Protein AF-A0A7V9LPN8-F1 (afdb_monomer)

Sequence (68 aa):
MKNRPRLAMVQHVDGFGTRSQKLATYRTVERSDKFHMGFKLFYDEDTDIFKPHGVLRIRPRADFVSYQ

Nearest PDB structures (foldseek):
  3t1o-assembly2_B  TM=4.234E-01  e=2.037E+00  Thermus thermophilus HB8
  3t1t-assembly4_D  TM=4.220E-01  e=4.849E+00  Thermus thermophilus HB8
  5ymx-assembly2_B  TM=4.532E-01  e=7.237E+00  Myxococcus xanthus DK 1622
  6izw-assembly1_A  TM=4.082E-01  e=6.333E+00  Myxococcus xanthus DK 1622

Solvent-accessible surface area (backbone atoms only — not comparable to full-atom values): 4336 Å² total; per-residue (Å²): 130,83,89,56,89,95,62,88,54,67,49,69,66,89,74,76,37,43,61,66,56,52,53,49,51,55,62,74,70,60,48,72,93,81,26,45,33,35,44,63,45,38,74,86,62,21,46,79,61,79,51,72,77,55,52,75,67,40,80,79,63,57,78,42,75,50,78,88

Secondary structure (DSSP, 8-state):
----TTPPPEE-----SBHHHHHHHHHHT--TTTSEEEEEE-TTTSBT---HHHHTT-SSPPSEEEE-

Radius of gyration: 12.5 Å; Cα contacts (8 Å, |Δi|>4): 87; chains: 1; bounding box: 30×24×34 Å

Mean predicted aligned error: 2.78 Å

Structure (mmCIF, N/CA/C/O backbone):
data_AF-A0A7V9LPN8-F1
#
_entry.id   AF-A0A7V9LPN8-F1
#
loop_
_atom_site.group_PDB
_atom_site.id
_atom_site.type_symbol
_atom_site.label_atom_id
_atom_site.label_alt_id
_atom_site.label_comp_id
_atom_site.label_asym_id
_atom_site.label_entity_id
_atom_site.label_seq_id
_atom_site.pdbx_PDB_ins_code
_atom_site.Cartn_x
_atom_site.Cartn_y
_atom_site.Cartn_z
_atom_site.occupancy
_atom_site.B_iso_or_equiv
_atom_site.auth_seq_id
_atom_site.auth_comp_id
_atom_site.auth_asym_id
_atom_site.auth_atom_id
_atom_site.pdbx_PDB_model_num
ATOM 1 N N . MET A 1 1 ? -10.641 12.054 17.999 1.00 68.62 1 MET A N 1
ATOM 2 C CA . MET A 1 1 ? -11.769 11.984 17.041 1.00 68.62 1 MET A CA 1
ATOM 3 C C . MET A 1 1 ? -13.048 11.714 17.811 1.00 68.62 1 MET A C 1
ATOM 5 O O . MET A 1 1 ? -12.989 11.002 18.804 1.00 68.62 1 MET A O 1
ATOM 9 N N . LYS A 1 2 ? -14.180 12.300 17.403 1.00 79.88 2 LYS A N 1
ATOM 10 C CA . LYS A 1 2 ? -15.479 12.010 18.030 1.00 79.88 2 LYS A CA 1
ATOM 11 C C . LYS A 1 2 ? -15.834 10.544 17.771 1.00 79.88 2 LYS A C 1
ATOM 13 O O . LYS A 1 2 ? -15.726 10.108 16.629 1.00 79.88 2 LYS A O 1
ATOM 18 N N . ASN A 1 3 ? -16.244 9.806 18.801 1.00 81.12 3 ASN A N 1
ATOM 19 C CA . ASN A 1 3 ? -16.673 8.418 18.645 1.00 81.12 3 ASN A CA 1
ATOM 20 C C . ASN A 1 3 ? -17.913 8.361 17.732 1.00 81.12 3 ASN A C 1
ATOM 22 O O . ASN A 1 3 ? -18.898 9.062 17.983 1.00 81.12 3 ASN A O 1
ATOM 26 N N . ARG A 1 4 ? -17.846 7.575 16.652 1.00 86.81 4 ARG A N 1
ATOM 27 C CA . ARG A 1 4 ? -18.935 7.387 15.681 1.00 86.81 4 ARG A CA 1
ATOM 28 C C . ARG A 1 4 ? -19.290 5.901 15.631 1.00 86.81 4 ARG A C 1
ATOM 30 O O . ARG A 1 4 ? -18.750 5.180 14.794 1.00 86.81 4 ARG A O 1
ATOM 37 N N . PRO A 1 5 ? -20.160 5.422 16.535 1.00 87.62 5 PRO A N 1
ATOM 38 C CA . PRO A 1 5 ? -20.499 4.008 16.579 1.00 87.62 5 PRO A CA 1
ATOM 39 C C . PRO A 1 5 ? -21.109 3.564 15.242 1.00 87.62 5 PRO A C 1
ATOM 41 O O . PRO A 1 5 ? -21.964 4.258 14.689 1.00 87.62 5 PRO A O 1
ATOM 44 N N . ARG A 1 6 ? -20.683 2.388 14.758 1.00 91.62 6 ARG A N 1
ATOM 45 C CA . ARG A 1 6 ? -21.067 1.760 13.473 1.00 91.62 6 ARG A CA 1
ATOM 46 C C . ARG A 1 6 ? -20.475 2.383 12.198 1.00 91.62 6 ARG A C 1
ATOM 48 O O . ARG A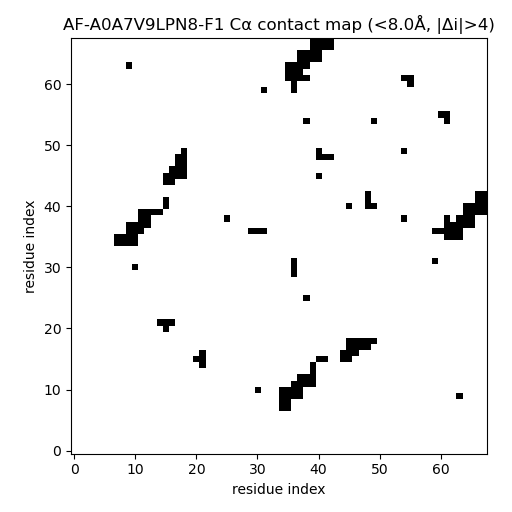 1 6 ? -20.858 1.960 11.113 1.00 91.62 6 ARG A O 1
ATOM 55 N N . LEU A 1 7 ? -19.553 3.345 12.293 1.00 93.75 7 LEU A N 1
ATOM 56 C CA . LEU A 1 7 ? -18.822 3.846 11.124 1.00 93.75 7 LEU A CA 1
ATOM 57 C C . LEU A 1 7 ? -17.420 3.231 11.059 1.00 93.75 7 LEU A C 1
ATOM 59 O O . LEU A 1 7 ? -16.631 3.405 11.986 1.00 93.75 7 LEU A O 1
ATOM 63 N N . ALA A 1 8 ? -17.093 2.582 9.942 1.00 93.56 8 ALA A N 1
ATOM 64 C CA . ALA A 1 8 ? -15.718 2.209 9.629 1.00 93.56 8 ALA A CA 1
ATOM 65 C C . ALA A 1 8 ? -14.997 3.412 9.010 1.00 93.56 8 ALA A C 1
ATOM 67 O O . ALA A 1 8 ? -15.433 3.954 7.994 1.00 93.56 8 ALA A O 1
ATOM 68 N N . MET A 1 9 ? -13.900 3.842 9.629 1.00 95.31 9 MET A N 1
ATOM 69 C CA . MET A 1 9 ? -13.037 4.888 9.083 1.00 95.31 9 MET A CA 1
ATOM 70 C C . MET A 1 9 ? -11.788 4.239 8.492 1.00 95.31 9 MET A C 1
ATOM 72 O O . MET A 1 9 ? -11.063 3.545 9.205 1.00 95.31 9 MET A O 1
ATOM 76 N N . VAL A 1 10 ? -11.554 4.466 7.198 1.00 96.81 10 VAL A N 1
ATOM 77 C CA . VAL A 1 10 ? -10.426 3.902 6.448 1.00 96.81 10 VAL A CA 1
ATOM 78 C C . VAL A 1 10 ? -9.435 5.012 6.118 1.00 96.81 10 VAL A C 1
ATOM 80 O O . VAL A 1 10 ? -9.822 6.042 5.566 1.00 96.81 10 VAL A O 1
ATOM 83 N N . GLN A 1 11 ? -8.155 4.797 6.416 1.00 96.94 11 GLN A N 1
ATOM 84 C CA . GLN A 1 11 ? -7.085 5.626 5.881 1.00 96.94 11 GLN A CA 1
ATOM 85 C C . GLN A 1 11 ? -6.679 5.085 4.513 1.00 96.94 11 GLN A C 1
ATOM 87 O O . GLN A 1 11 ? -6.130 3.992 4.401 1.00 96.94 11 GLN A O 1
ATOM 92 N N . HIS A 1 12 ? -6.952 5.863 3.474 1.00 96.56 12 HIS A N 1
ATOM 93 C CA . HIS A 1 12 ? -6.692 5.498 2.092 1.00 96.56 12 HIS A CA 1
ATOM 94 C C . HIS A 1 12 ? -5.948 6.652 1.425 1.00 96.56 12 HIS A C 1
ATOM 96 O O . HIS A 1 12 ? -6.497 7.743 1.284 1.00 96.56 12 HIS A O 1
ATOM 102 N N . VAL A 1 13 ? -4.667 6.436 1.130 1.00 95.19 13 VAL A N 1
ATOM 103 C CA . VAL A 1 13 ? -3.746 7.482 0.670 1.00 95.19 13 VAL A CA 1
ATOM 104 C C . VAL A 1 13 ? -3.401 7.236 -0.792 1.00 95.19 13 VAL A C 1
ATOM 106 O O . VAL A 1 13 ? -3.066 6.114 -1.172 1.00 95.19 13 VAL A O 1
ATOM 109 N N . ASP A 1 14 ? -3.474 8.296 -1.591 1.00 94.94 14 ASP A N 1
ATOM 110 C CA . ASP A 1 14 ? -3.091 8.264 -2.997 1.00 94.94 14 ASP A CA 1
ATOM 111 C C . ASP A 1 14 ? -1.568 8.307 -3.164 1.00 94.94 14 ASP A C 1
ATOM 113 O O . ASP A 1 14 ? -0.834 8.873 -2.352 1.00 94.94 14 ASP A O 1
ATOM 117 N N . GLY A 1 15 ? -1.098 7.698 -4.249 1.00 93.25 15 GLY A N 1
ATOM 118 C CA . GLY A 1 15 ? 0.312 7.614 -4.603 1.00 93.25 15 GLY A CA 1
ATOM 119 C C . GLY A 1 15 ? 0.574 6.388 -5.468 1.00 93.25 15 GLY A C 1
ATOM 120 O O . GLY A 1 15 ? 0.091 5.291 -5.166 1.00 93.25 15 GLY A O 1
ATOM 121 N N . PHE A 1 16 ? 1.338 6.574 -6.536 1.00 97.00 16 PHE A N 1
ATOM 122 C CA . PHE A 1 16 ? 1.715 5.526 -7.480 1.00 97.00 16 PHE A CA 1
ATOM 123 C C . PHE A 1 16 ? 3.228 5.292 -7.476 1.00 97.00 16 PHE A C 1
ATOM 125 O O . PHE A 1 16 ? 3.997 6.088 -6.927 1.00 97.00 16 PHE A O 1
ATOM 132 N N . GLY A 1 17 ? 3.656 4.184 -8.072 1.00 97.81 17 GLY A N 1
ATOM 133 C CA . GLY A 1 17 ? 5.063 3.899 -8.326 1.00 97.81 17 GLY A CA 1
ATOM 134 C C . GLY A 1 17 ? 5.384 2.414 -8.260 1.00 97.81 17 GLY A C 1
ATOM 135 O O . GLY A 1 17 ? 4.544 1.548 -8.496 1.00 97.81 17 GLY A O 1
ATOM 136 N N . THR A 1 18 ? 6.631 2.105 -7.931 1.00 98.44 18 THR A N 1
ATOM 137 C CA . THR A 1 18 ? 7.083 0.722 -7.751 1.00 98.44 18 THR A CA 1
ATOM 138 C C . THR A 1 18 ? 6.498 0.105 -6.480 1.00 98.44 18 THR A C 1
ATOM 140 O O . THR A 1 18 ? 6.209 0.795 -5.498 1.00 98.44 18 THR A O 1
ATOM 143 N N . ARG A 1 19 ? 6.417 -1.230 -6.429 1.00 97.62 19 ARG A N 1
ATOM 144 C CA . ARG A 1 19 ? 5.993 -1.968 -5.224 1.00 97.62 19 ARG A CA 1
ATOM 145 C C . ARG A 1 19 ? 6.723 -1.537 -3.945 1.00 97.62 19 ARG A C 1
ATOM 147 O O . ARG A 1 19 ? 6.099 -1.474 -2.887 1.00 97.62 19 ARG A O 1
ATOM 154 N N . SER A 1 20 ? 8.024 -1.243 -4.022 1.00 98.12 20 SER A N 1
ATOM 155 C CA . SER A 1 20 ? 8.817 -0.803 -2.867 1.00 98.12 20 SER A CA 1
ATOM 156 C C . SER A 1 20 ? 8.418 0.595 -2.396 1.00 98.12 20 SER A C 1
ATOM 158 O O . SER A 1 20 ? 8.240 0.785 -1.195 1.00 98.12 20 SER A O 1
A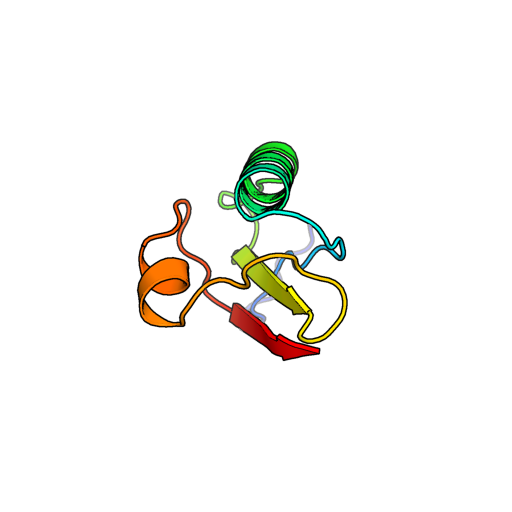TOM 160 N N . GLN A 1 21 ? 8.196 1.542 -3.313 1.00 98.19 21 GLN A N 1
ATOM 161 C CA . GLN A 1 21 ? 7.688 2.880 -2.985 1.00 98.19 21 GLN A CA 1
ATOM 162 C C . GLN A 1 21 ? 6.293 2.806 -2.360 1.00 98.19 21 GLN A C 1
ATOM 164 O O . GLN A 1 21 ? 6.049 3.434 -1.334 1.00 98.19 21 GLN A O 1
ATOM 169 N N . LYS A 1 22 ? 5.402 1.970 -2.908 1.00 97.94 22 LYS A N 1
ATOM 170 C CA . LYS A 1 22 ? 4.057 1.753 -2.351 1.00 97.94 22 LYS A CA 1
ATOM 171 C C . LYS A 1 22 ? 4.116 1.236 -0.915 1.00 97.94 22 LYS A C 1
ATOM 173 O O . LYS A 1 22 ? 3.438 1.767 -0.039 1.00 97.94 22 LYS A O 1
ATOM 178 N N . LEU A 1 23 ? 4.951 0.227 -0.658 1.00 97.81 23 LEU A N 1
ATOM 179 C CA . LEU A 1 23 ? 5.156 -0.315 0.688 1.00 97.81 23 LEU A CA 1
ATOM 180 C C . LEU A 1 23 ? 5.803 0.695 1.639 1.00 97.81 23 LEU A C 1
ATOM 182 O O . LEU A 1 23 ? 5.425 0.742 2.809 1.00 97.81 23 LEU A O 1
ATOM 186 N N . ALA A 1 24 ? 6.762 1.485 1.154 1.00 97.81 24 ALA A N 1
ATOM 187 C CA .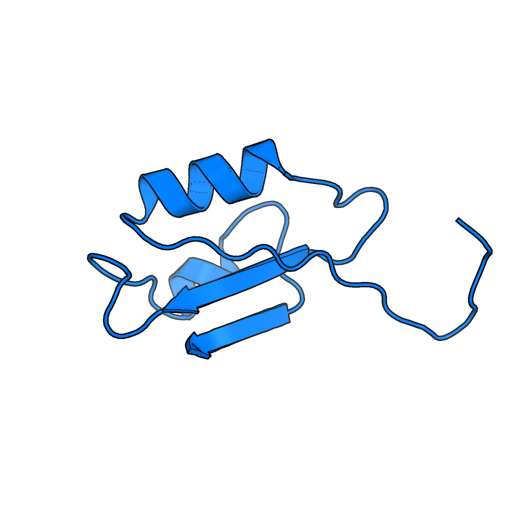 ALA A 1 24 ? 7.400 2.532 1.942 1.00 97.81 24 ALA A CA 1
ATOM 188 C C . ALA A 1 24 ? 6.368 3.579 2.375 1.00 97.81 24 ALA A C 1
ATOM 190 O O . ALA A 1 24 ? 6.198 3.786 3.573 1.00 97.81 24 ALA A O 1
ATOM 191 N N . THR A 1 25 ? 5.600 4.136 1.432 1.00 97.38 25 THR A N 1
ATOM 192 C CA . THR A 1 25 ? 4.529 5.097 1.727 1.00 97.38 25 THR A CA 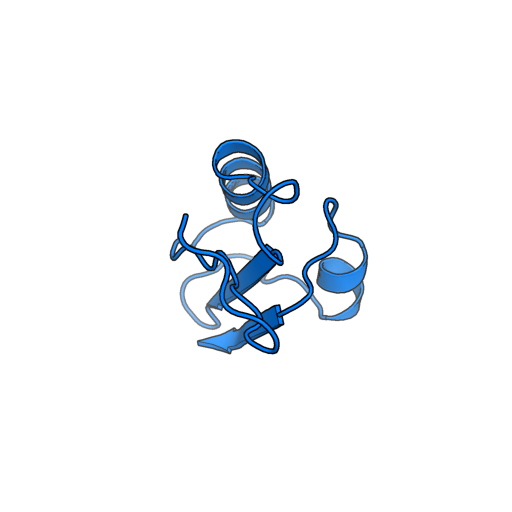1
ATOM 193 C C . THR A 1 25 ? 3.507 4.513 2.695 1.00 97.38 25 THR A C 1
ATOM 195 O O . THR A 1 25 ? 3.191 5.156 3.692 1.00 97.38 25 THR A O 1
ATOM 198 N N . TYR A 1 26 ? 3.035 3.285 2.451 1.00 97.56 26 TYR A N 1
ATOM 199 C CA . TYR A 1 26 ? 2.042 2.622 3.300 1.00 97.56 26 TYR A CA 1
ATOM 200 C C . TYR A 1 26 ? 2.490 2.507 4.765 1.00 97.56 26 TYR A C 1
ATOM 202 O O . TYR A 1 26 ? 1.693 2.756 5.665 1.00 97.56 26 TYR A O 1
ATOM 210 N N . ARG A 1 27 ? 3.773 2.201 5.004 1.00 97.06 27 ARG A N 1
ATOM 211 C CA . ARG A 1 27 ? 4.369 2.168 6.353 1.00 97.06 27 ARG A CA 1
ATOM 212 C C . ARG A 1 27 ? 4.575 3.564 6.933 1.00 97.06 27 ARG A C 1
ATOM 214 O O . ARG A 1 27 ? 4.326 3.782 8.110 1.00 97.06 27 ARG A O 1
ATOM 221 N N . THR A 1 28 ? 5.019 4.524 6.124 1.00 97.81 28 THR A N 1
ATOM 222 C CA . THR A 1 28 ? 5.252 5.903 6.578 1.00 97.81 28 THR A CA 1
ATOM 223 C C . THR A 1 28 ? 3.969 6.575 7.060 1.00 97.81 28 THR A C 1
ATOM 225 O O . THR A 1 28 ? 3.998 7.329 8.031 1.00 97.81 28 THR A O 1
ATOM 228 N N . VAL A 1 29 ? 2.845 6.314 6.392 1.00 96.50 29 VAL A N 1
ATOM 229 C CA . VAL A 1 29 ? 1.554 6.935 6.722 1.00 96.50 29 VAL A CA 1
ATOM 230 C C . VAL A 1 29 ? 0.691 6.083 7.648 1.00 96.50 29 VAL A C 1
ATOM 232 O O . VAL A 1 29 ? -0.439 6.477 7.923 1.00 96.50 29 VAL A O 1
ATOM 235 N N . GLU A 1 30 ? 1.204 4.948 8.125 1.00 97.31 30 GLU A N 1
ATOM 236 C CA . GLU A 1 30 ? 0.475 3.973 8.932 1.00 97.31 30 GLU A CA 1
ATOM 237 C C . GLU A 1 30 ? -0.179 4.596 10.175 1.00 97.31 30 GLU A C 1
ATOM 239 O O . GLU A 1 30 ? 0.456 5.290 10.974 1.00 97.31 30 GLU A O 1
ATOM 244 N N . ARG A 1 31 ? -1.474 4.310 10.350 1.00 96.94 31 ARG A N 1
ATOM 245 C CA . ARG A 1 31 ? -2.276 4.649 11.537 1.00 96.94 31 ARG A CA 1
ATOM 246 C C . ARG A 1 31 ? -3.253 3.518 11.872 1.00 96.94 31 ARG A C 1
ATOM 248 O O . ARG A 1 31 ? -4.423 3.769 12.170 1.00 96.94 31 ARG A O 1
ATOM 255 N N . SER A 1 32 ? -2.800 2.266 11.792 1.00 96.56 32 SER A N 1
ATOM 256 C CA . SER A 1 32 ? -3.656 1.090 12.028 1.00 96.56 32 SER A CA 1
ATOM 257 C C . SER A 1 32 ? -4.158 0.969 13.473 1.00 96.56 32 SER A C 1
ATOM 259 O O . SER A 1 32 ? -5.034 0.162 13.758 1.00 96.56 32 SER A O 1
ATOM 261 N N . ASP A 1 33 ? -3.622 1.777 14.391 1.00 95.38 33 ASP A N 1
ATOM 262 C CA . ASP A 1 33 ? -4.122 1.960 15.756 1.00 95.38 33 ASP A CA 1
ATOM 263 C C . ASP A 1 33 ? -5.413 2.800 15.819 1.00 95.38 33 ASP A C 1
ATOM 265 O O . ASP A 1 33 ? -6.120 2.779 16.827 1.00 95.38 33 ASP A O 1
ATOM 269 N N . LYS A 1 34 ? -5.719 3.560 14.759 1.00 94.19 34 LYS A N 1
ATOM 270 C CA . LYS A 1 34 ? -6.834 4.523 14.706 1.00 94.19 34 LYS A CA 1
ATOM 271 C C . LYS A 1 34 ? -7.806 4.275 13.562 1.00 94.19 34 LYS A C 1
ATOM 273 O O . LYS A 1 34 ? -8.979 4.623 13.695 1.00 94.19 34 LYS A O 1
ATOM 278 N N . PHE A 1 35 ? -7.329 3.727 12.449 1.00 95.50 35 PHE A N 1
ATOM 279 C CA . PHE A 1 35 ? -8.116 3.517 11.239 1.00 95.50 35 PHE A CA 1
ATOM 280 C C . PHE A 1 35 ? -7.931 2.108 10.696 1.00 95.50 35 PHE A C 1
ATOM 282 O O . PHE A 1 35 ? -6.872 1.501 10.840 1.00 95.50 35 PHE A O 1
ATOM 289 N N . HIS A 1 36 ? -8.945 1.639 9.977 1.00 96.81 36 HIS A N 1
ATOM 290 C CA . HIS A 1 36 ? -8.755 0.568 9.011 1.00 96.81 36 HIS A CA 1
ATOM 291 C C . HIS A 1 36 ? -7.783 1.031 7.929 1.00 96.81 36 HIS A C 1
ATOM 293 O O . HIS A 1 36 ? -7.811 2.196 7.517 1.00 96.81 36 HIS A O 1
ATOM 299 N N . MET A 1 37 ? -6.941 0.129 7.442 1.00 97.94 37 MET A N 1
ATOM 300 C CA . MET A 1 37 ? -5.953 0.490 6.431 1.00 97.94 37 MET A CA 1
ATOM 301 C C . MET A 1 37 ? -6.476 0.211 5.023 1.00 97.94 37 MET A C 1
ATOM 303 O O . MET A 1 37 ? -6.978 -0.877 4.735 1.00 97.94 37 MET A O 1
ATOM 307 N N . GLY A 1 38 ? -6.346 1.197 4.138 1.00 97.94 38 GLY A N 1
ATOM 308 C CA . GLY A 1 38 ? -6.644 1.083 2.717 1.00 97.94 38 GLY A CA 1
ATOM 309 C C . GLY A 1 38 ? -5.373 0.967 1.876 1.00 97.94 38 GLY A C 1
ATOM 310 O O . GLY A 1 38 ? -4.359 1.587 2.196 1.00 97.94 38 GLY A O 1
ATOM 311 N N . PHE A 1 39 ? -5.429 0.222 0.773 1.00 98.12 39 PHE A N 1
ATOM 312 C CA . PHE A 1 39 ? -4.330 0.121 -0.188 1.00 98.12 39 PHE A CA 1
ATOM 313 C C . PHE A 1 39 ? -4.829 0.396 -1.608 1.00 98.12 39 PHE A C 1
ATOM 315 O O . PHE A 1 39 ? -5.633 -0.366 -2.147 1.00 98.12 39 PHE A O 1
ATOM 322 N N . LYS A 1 40 ? -4.350 1.487 -2.211 1.00 97.56 40 LYS A N 1
ATOM 323 C CA . LYS A 1 40 ? -4.732 1.888 -3.566 1.00 97.56 40 LYS A CA 1
ATOM 324 C C . LYS A 1 40 ? -3.756 1.332 -4.583 1.00 97.56 40 LYS A C 1
ATOM 326 O O . LYS A 1 40 ? -2.547 1.419 -4.369 1.00 97.56 40 LYS A O 1
ATOM 331 N N . LEU A 1 41 ? -4.259 0.808 -5.687 1.00 97.94 41 LEU A N 1
ATOM 332 C CA . LEU A 1 41 ? -3.466 0.374 -6.831 1.00 97.94 41 LEU A CA 1
ATOM 333 C C . LEU A 1 41 ? -3.915 1.126 -8.081 1.00 97.94 41 LEU A C 1
ATOM 335 O O . LEU A 1 41 ? -5.104 1.392 -8.224 1.00 97.94 41 LEU A O 1
ATOM 339 N N . PHE A 1 42 ? -2.966 1.457 -8.946 1.00 97.94 42 PHE A N 1
ATOM 340 C CA . PHE A 1 42 ? -3.196 2.200 -10.182 1.00 97.94 42 PHE A CA 1
ATOM 341 C C . PHE A 1 42 ? -2.775 1.340 -11.375 1.00 97.94 42 PHE A C 1
ATOM 343 O O . PHE A 1 42 ? -1.635 0.874 -11.399 1.00 97.94 42 PHE A O 1
ATOM 350 N N . TYR A 1 43 ? -3.677 1.066 -12.320 1.00 97.06 43 TYR A N 1
ATOM 351 C CA . TYR A 1 43 ? -3.400 0.144 -13.430 1.00 97.06 43 TYR A CA 1
ATOM 352 C C . TYR A 1 43 ? -2.318 0.655 -14.382 1.00 97.06 43 TYR A C 1
ATOM 354 O O . TYR A 1 43 ? -1.473 -0.139 -14.800 1.00 97.06 43 TYR A O 1
ATOM 362 N N . ASP A 1 44 ? -2.335 1.951 -14.685 1.00 97.81 44 ASP A N 1
ATOM 363 C CA . ASP A 1 44 ? -1.451 2.552 -15.684 1.00 97.81 44 ASP A CA 1
ATOM 364 C C . ASP A 1 44 ? -0.204 3.189 -15.045 1.00 97.81 44 ASP A C 1
ATOM 366 O O . ASP A 1 44 ? 0.876 3.183 -15.639 1.00 97.81 44 ASP A O 1
ATOM 370 N N . GLU A 1 45 ? -0.320 3.713 -13.819 1.00 98.19 45 GLU A N 1
ATOM 371 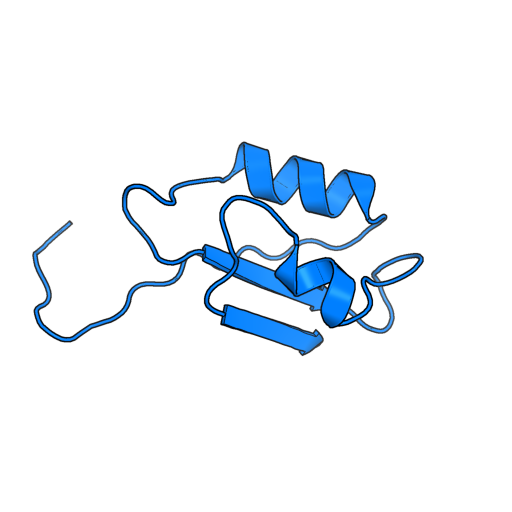C CA . GLU A 1 45 ? 0.753 4.452 -13.145 1.00 98.19 45 GLU A CA 1
ATOM 372 C C . GLU A 1 45 ? 1.627 3.602 -12.207 1.00 98.19 45 GLU A C 1
ATOM 374 O O . GLU A 1 45 ? 2.791 3.953 -11.975 1.00 98.19 4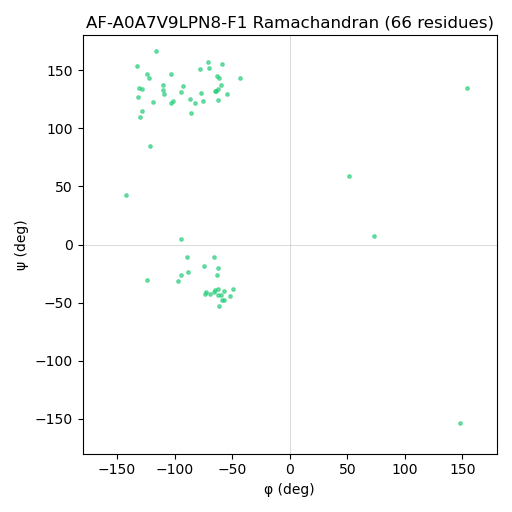5 GLU A O 1
ATOM 379 N N . ASP A 1 46 ? 1.118 2.496 -11.642 1.00 97.94 46 ASP A N 1
ATOM 380 C CA . ASP A 1 46 ? 1.962 1.609 -10.830 1.00 97.94 46 ASP A CA 1
ATOM 381 C C . ASP A 1 46 ? 2.851 0.737 -11.728 1.00 97.94 46 ASP A C 1
ATOM 383 O O . ASP A 1 46 ? 2.403 0.026 -12.626 1.00 97.94 46 ASP A O 1
ATOM 387 N N . THR A 1 47 ? 4.147 0.709 -11.423 1.00 98.19 47 THR A N 1
ATOM 388 C CA . THR A 1 47 ? 5.091 -0.174 -12.117 1.00 98.19 47 THR A CA 1
ATOM 389 C C . THR A 1 47 ? 5.111 -1.548 -11.451 1.00 98.19 47 THR A C 1
ATOM 391 O O . THR A 1 47 ? 5.381 -1.650 -10.250 1.00 98.19 47 THR A O 1
ATOM 394 N N . ASP A 1 48 ? 4.874 -2.607 -12.236 1.00 96.38 48 ASP A N 1
ATOM 395 C CA . ASP A 1 48 ? 4.744 -3.991 -11.750 1.00 96.38 48 ASP A CA 1
ATOM 396 C C . ASP A 1 48 ? 3.728 -4.080 -10.593 1.00 96.38 48 ASP A C 1
ATOM 398 O O . ASP A 1 48 ? 4.050 -4.468 -9.468 1.00 96.38 48 ASP A O 1
ATOM 402 N N . ILE A 1 49 ? 2.482 -3.676 -10.862 1.00 97.25 49 ILE A N 1
ATOM 403 C CA . ILE A 1 49 ? 1.361 -3.653 -9.908 1.00 97.25 49 ILE A CA 1
ATOM 404 C C . ILE A 1 49 ? 1.286 -4.927 -9.045 1.00 97.25 49 ILE A C 1
ATOM 406 O O . ILE A 1 49 ? 1.581 -6.044 -9.485 1.00 97.25 49 ILE A O 1
ATOM 410 N N . PHE A 1 50 ? 0.910 -4.795 -7.771 1.00 97.62 50 PHE A N 1
ATOM 411 C CA . PHE A 1 50 ? 0.711 -5.969 -6.920 1.00 97.62 50 PHE A CA 1
ATOM 412 C C . PHE A 1 50 ? -0.408 -6.866 -7.460 1.00 97.62 50 PHE A C 1
ATOM 414 O O . PHE A 1 50 ? -1.515 -6.415 -7.735 1.00 97.62 50 PHE A O 1
ATOM 421 N N . LYS A 1 51 ? -0.152 -8.178 -7.505 1.00 96.31 51 LYS A N 1
ATOM 422 C CA . LYS A 1 51 ? -1.218 -9.172 -7.682 1.00 96.31 51 LYS A CA 1
ATOM 423 C C . LYS A 1 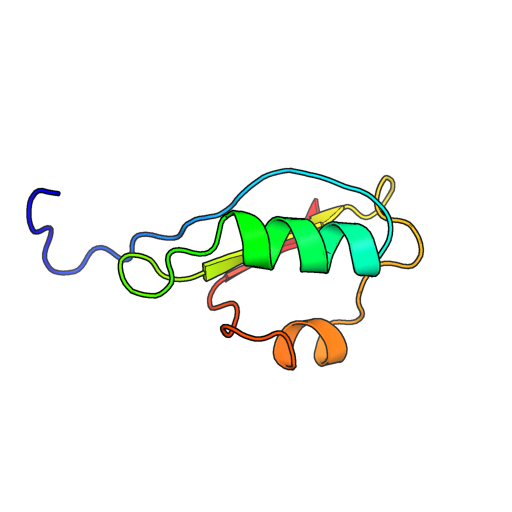51 ? -2.089 -9.234 -6.418 1.00 96.31 51 LYS A C 1
ATOM 425 O O . LYS A 1 51 ? -1.545 -9.056 -5.323 1.00 96.31 51 LYS A O 1
ATOM 430 N N . PRO A 1 52 ? -3.383 -9.601 -6.511 1.00 95.94 52 PRO A N 1
ATOM 431 C CA . PRO A 1 52 ? -4.289 -9.636 -5.356 1.00 95.94 52 PRO A CA 1
ATOM 432 C C . PRO A 1 52 ? -3.753 -10.435 -4.160 1.00 95.94 52 PRO A C 1
ATOM 434 O O . PRO A 1 52 ? -3.761 -9.962 -3.026 1.00 95.94 52 PRO A O 1
ATOM 437 N N . HIS A 1 53 ? -3.177 -11.615 -4.407 1.00 96.50 53 HIS A N 1
ATOM 438 C CA . HIS A 1 53 ? -2.575 -12.434 -3.351 1.00 96.50 53 HIS A CA 1
ATOM 439 C C . HIS A 1 53 ? -1.376 -11.755 -2.666 1.00 96.50 53 HIS A C 1
ATOM 441 O O . HIS A 1 53 ? -1.047 -12.073 -1.526 1.00 96.50 53 HIS A O 1
ATOM 447 N N . GLY A 1 54 ? -0.687 -10.852 -3.369 1.00 97.56 54 GLY A N 1
ATOM 448 C CA . GLY A 1 54 ? 0.423 -10.070 -2.842 1.00 97.56 54 GLY A CA 1
ATOM 449 C C . GLY A 1 54 ? -0.074 -8.993 -1.890 1.00 97.56 54 GLY A C 1
ATOM 450 O O 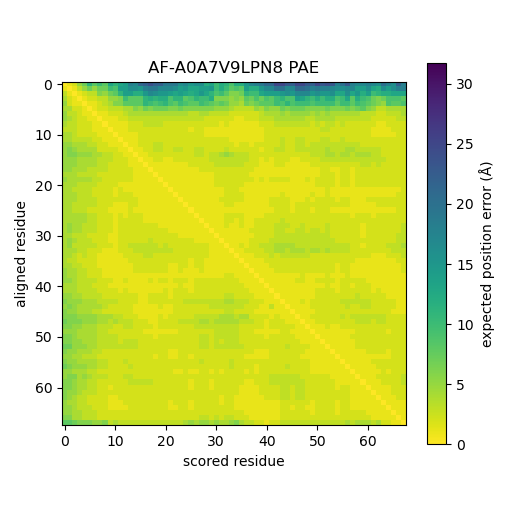. GLY A 1 54 ? 0.478 -8.861 -0.800 1.00 97.56 54 GLY A O 1
ATOM 451 N N . VAL A 1 55 ? -1.164 -8.312 -2.254 1.00 97.44 55 VAL A N 1
ATOM 452 C CA . VAL A 1 55 ? -1.812 -7.295 -1.410 1.00 97.44 55 VAL A CA 1
ATOM 453 C C . VAL A 1 55 ? -2.267 -7.891 -0.077 1.00 97.44 55 VAL A C 1
ATOM 455 O O . VAL A 1 55 ? -1.990 -7.327 0.978 1.00 97.44 55 VAL A O 1
ATOM 458 N N . LEU A 1 56 ? -2.867 -9.087 -0.090 1.00 96.00 56 LEU A N 1
ATOM 459 C CA . LEU A 1 56 ? -3.338 -9.766 1.131 1.00 96.00 56 LEU A CA 1
ATOM 460 C C . LEU A 1 56 ? -2.216 -10.109 2.135 1.00 96.00 56 LEU A C 1
ATOM 462 O O . LEU A 1 56 ? -2.479 -10.321 3.327 1.00 96.00 56 LEU A O 1
ATOM 466 N N . ARG A 1 57 ? -0.958 -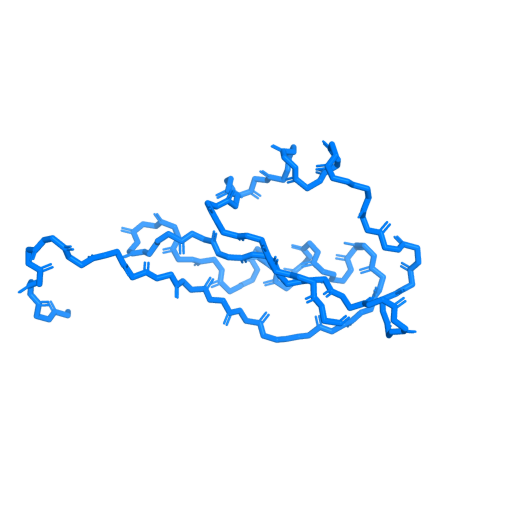10.155 1.676 1.00 97.19 57 ARG A N 1
ATOM 467 C CA . ARG A 1 57 ? 0.222 -10.406 2.521 1.00 97.19 57 ARG A CA 1
ATOM 468 C C . ARG A 1 57 ? 0.836 -9.138 3.114 1.00 97.19 57 ARG A C 1
ATOM 470 O O . ARG A 1 57 ? 1.689 -9.259 3.990 1.00 97.19 57 ARG A O 1
ATOM 477 N N . ILE A 1 58 ? 0.423 -7.949 2.675 1.00 97.12 58 ILE A N 1
ATOM 478 C CA . ILE A 1 58 ? 0.941 -6.677 3.194 1.00 97.12 58 ILE A CA 1
ATOM 479 C C . ILE A 1 58 ? 0.598 -6.544 4.689 1.00 97.12 58 ILE A C 1
ATOM 481 O O . ILE A 1 58 ? -0.437 -7.036 5.162 1.00 97.12 58 ILE A O 1
ATOM 485 N N . ARG A 1 59 ? 1.516 -5.932 5.447 1.00 96.38 59 ARG A N 1
ATOM 486 C CA . ARG A 1 59 ? 1.378 -5.655 6.882 1.00 96.38 59 ARG A CA 1
ATOM 487 C C . ARG A 1 59 ? 1.669 -4.171 7.180 1.00 96.38 59 ARG A C 1
ATOM 489 O O . ARG A 1 59 ? 2.670 -3.684 6.648 1.00 96.38 59 ARG A O 1
ATOM 496 N N . PRO A 1 60 ? 0.828 -3.491 7.991 1.00 96.25 60 PRO A N 1
ATOM 497 C CA . PRO A 1 60 ? -0.455 -3.971 8.545 1.00 96.25 60 PRO A CA 1
ATOM 498 C C . PRO A 1 60 ? -1.455 -4.376 7.448 1.00 96.25 60 PRO A C 1
ATOM 500 O O . PRO A 1 60 ? -1.304 -3.988 6.290 1.00 96.25 60 PRO A O 1
ATOM 503 N N . ARG A 1 61 ? -2.408 -5.260 7.772 1.00 96.69 61 ARG A N 1
ATOM 504 C CA . ARG A 1 61 ? -3.333 -5.814 6.768 1.00 96.69 61 ARG A CA 1
ATOM 505 C C . ARG A 1 61 ? -4.195 -4.688 6.191 1.00 96.69 61 ARG A C 1
ATOM 507 O O . ARG A 1 61 ? -4.753 -3.911 6.952 1.00 96.69 61 ARG A O 1
ATOM 514 N N . ALA A 1 62 ? -4.309 -4.632 4.866 1.00 97.06 62 ALA A N 1
ATOM 515 C CA . ALA A 1 62 ? -5.273 -3.761 4.210 1.00 97.06 62 ALA A CA 1
ATOM 516 C C . ALA A 1 62 ? -6.679 -4.369 4.337 1.00 97.06 62 ALA A C 1
ATOM 518 O O . ALA A 1 62 ? -6.904 -5.514 3.931 1.00 97.06 62 ALA A O 1
ATOM 519 N N . ASP A 1 63 ? -7.604 -3.603 4.902 1.00 97.12 63 ASP A N 1
ATOM 520 C CA . ASP A 1 63 ? -9.017 -3.964 5.048 1.00 97.12 63 ASP A CA 1
ATOM 521 C C . ASP A 1 63 ? -9.834 -3.536 3.822 1.00 97.12 63 ASP A C 1
ATOM 523 O O . ASP A 1 63 ? -10.875 -4.118 3.523 1.00 97.12 63 ASP A O 1
ATOM 527 N N . PHE A 1 64 ? -9.341 -2.534 3.090 1.00 97.50 64 PHE A N 1
ATOM 528 C CA . PHE A 1 64 ? -9.937 -2.027 1.861 1.00 97.50 64 PHE A CA 1
ATOM 529 C C . PHE A 1 64 ? -8.874 -1.920 0.766 1.00 97.50 64 PHE A C 1
ATOM 531 O O . PHE A 1 64 ? -7.774 -1.421 0.998 1.00 97.50 64 PHE A O 1
ATOM 538 N N . VAL A 1 65 ? -9.200 -2.380 -0.439 1.00 97.69 65 VAL A N 1
ATOM 539 C CA . VAL A 1 65 ? -8.323 -2.284 -1.608 1.00 97.69 65 VAL A CA 1
ATOM 540 C C . VAL A 1 65 ? -9.152 -1.747 -2.757 1.00 97.69 65 VAL A C 1
ATOM 542 O O . VAL A 1 65 ? -10.201 -2.311 -3.065 1.00 97.69 65 VAL A O 1
ATOM 545 N N . SER A 1 66 ? -8.680 -0.685 -3.400 1.00 97.31 66 SER A N 1
ATOM 546 C CA . SER A 1 66 ? -9.298 -0.171 -4.620 1.00 97.31 66 SER A CA 1
ATOM 547 C C . SER A 1 66 ? -8.283 -0.107 -5.744 1.00 97.31 66 SER A C 1
ATOM 549 O O . SER A 1 66 ? -7.113 0.201 -5.510 1.00 97.31 66 SER A O 1
ATOM 551 N N . TYR A 1 67 ? -8.774 -0.340 -6.950 1.00 96.06 67 TYR A N 1
ATOM 552 C CA . TYR A 1 67 ? -8.024 -0.205 -8.183 1.00 96.06 67 TYR A CA 1
ATOM 553 C C . TYR A 1 67 ? -8.568 1.008 -8.928 1.00 96.06 67 TYR A C 1
ATOM 555 O O . TYR A 1 67 ? -9.787 1.212 -8.942 1.00 96.06 67 TYR A O 1
ATOM 563 N N . GLN A 1 68 ? -7.668 1.806 -9.482 1.00 94.62 68 GLN A N 1
ATOM 564 C CA . GLN A 1 68 ? -7.975 2.950 -10.326 1.00 94.62 68 GLN A CA 1
ATOM 565 C C . GLN A 1 68 ? -7.277 2.779 -11.668 1.00 94.62 68 GLN A C 1
ATOM 567 O O . GLN A 1 68 ? -6.129 2.280 -11.662 1.00 94.62 68 GLN A O 1
#

pLDDT: mean 95.59, std 4.74, range [68.62, 98.44]

Foldseek 3Di:
DPDDPPDAAEDADDDAEEPVVQLVVQVVPDDVVPHQYEREWEPPRHDPTDDPVRLCPRPPHHPYYDYD